Protein AF-A0A530RHB4-F1 (afdb_monomer_lite)

Sequence (89 aa):
QRQAARLDHSVLYVRVPRLFEDLALARLDGRFPRLIDKLTRAQLLILDDFGTHSLTDQQRFHLFEIVEERYRRKSTLITAQLQGDAGLP

pLDDT: mean 87.16, std 16.38, range [40.69, 97.62]

Radius of gyration: 13.99 Å; chains: 1; bounding box: 40×27×32 Å

Structure (mmCIF, N/CA/C/O backbone):
data_AF-A0A530RHB4-F1
#
_entry.id   AF-A0A530RHB4-F1
#
loop_
_atom_site.group_PDB
_atom_site.id
_atom_site.type_symbol
_atom_site.label_atom_id
_atom_site.label_alt_id
_atom_site.label_comp_id
_atom_site.label_asym_id
_atom_site.label_entity_id
_atom_site.label_seq_id
_atom_site.pdbx_PDB_ins_code
_atom_site.Cartn_x
_atom_site.Cartn_y
_atom_site.Cartn_z
_atom_site.occupancy
_atom_site.B_iso_or_equiv
_atom_site.auth_seq_id
_atom_site.auth_comp_id
_atom_site.auth_asym_id
_atom_site.auth_atom_id
_atom_site.pdbx_PDB_model_num
ATOM 1 N N . GLN A 1 1 ? -10.238 -16.283 3.654 1.00 40.69 1 GLN A N 1
ATOM 2 C CA . GLN A 1 1 ? -10.803 -16.571 4.989 1.00 40.69 1 GLN A CA 1
ATOM 3 C C . GLN A 1 1 ? -11.409 -15.270 5.504 1.00 40.69 1 GLN A C 1
ATOM 5 O O . GLN A 1 1 ? -10.683 -14.345 5.837 1.00 40.69 1 GLN A O 1
ATOM 10 N N . ARG A 1 2 ? -12.735 -15.134 5.377 1.00 53.38 2 ARG A N 1
ATOM 11 C CA . ARG A 1 2 ? -13.502 -13.947 5.775 1.00 53.38 2 ARG A CA 1
ATOM 12 C C . ARG A 1 2 ? -13.801 -14.063 7.267 1.00 53.38 2 ARG A C 1
ATOM 14 O O . ARG A 1 2 ? -14.652 -14.865 7.625 1.00 53.38 2 ARG A O 1
ATOM 21 N N . GLN A 1 3 ? -13.147 -13.276 8.113 1.00 48.81 3 GLN A N 1
ATOM 22 C CA . GLN A 1 3 ? -13.625 -13.060 9.480 1.00 48.81 3 GLN A CA 1
ATOM 23 C C . GLN A 1 3 ? -13.128 -11.715 10.016 1.00 48.81 3 GLN A C 1
ATOM 25 O O . GLN A 1 3 ? -12.180 -11.617 10.781 1.00 48.81 3 GLN A O 1
ATOM 30 N N . ALA A 1 4 ? -13.805 -10.660 9.575 1.00 45.62 4 ALA A N 1
ATOM 31 C CA . ALA A 1 4 ? -13.879 -9.391 10.285 1.00 45.62 4 ALA A CA 1
ATOM 32 C C . ALA A 1 4 ? -15.282 -8.823 10.044 1.00 45.62 4 ALA A C 1
ATOM 34 O O . ALA A 1 4 ? -15.481 -7.860 9.316 1.00 45.62 4 ALA A O 1
ATOM 35 N N . ALA A 1 5 ? -16.278 -9.518 10.587 1.00 60.6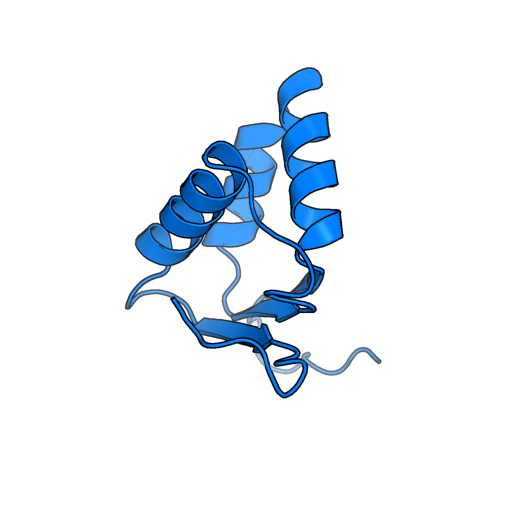2 5 ALA A N 1
ATOM 36 C CA . ALA A 1 5 ? -17.621 -8.994 10.768 1.00 60.62 5 ALA A CA 1
ATOM 37 C C . ALA A 1 5 ? -17.903 -9.083 12.264 1.00 60.62 5 ALA A C 1
ATOM 39 O O . ALA A 1 5 ? -18.005 -10.195 12.782 1.00 60.62 5 ALA A O 1
ATOM 40 N N . ARG A 1 6 ? -17.948 -7.925 12.937 1.00 49.81 6 ARG A N 1
ATOM 41 C CA . ARG A 1 6 ? -18.679 -7.693 14.205 1.00 49.81 6 ARG A CA 1
ATOM 42 C C . ARG A 1 6 ? -18.648 -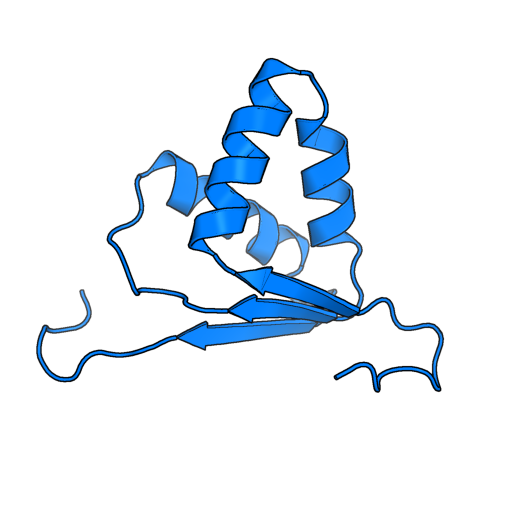6.243 14.706 1.00 49.81 6 ARG A C 1
ATOM 44 O O . ARG A 1 6 ? -19.344 -5.926 15.656 1.00 49.81 6 ARG A O 1
ATOM 51 N N . LEU A 1 7 ? -17.942 -5.356 14.019 1.00 53.84 7 LEU A N 1
ATOM 52 C CA . LEU A 1 7 ? -18.103 -3.903 14.077 1.00 53.84 7 LEU A CA 1
ATOM 53 C C . LEU A 1 7 ? -18.041 -3.449 12.611 1.00 53.84 7 LEU A C 1
ATOM 55 O O . LEU A 1 7 ? -17.260 -4.049 11.877 1.00 53.84 7 LEU A O 1
ATOM 59 N N . ASP A 1 8 ? -18.820 -2.466 12.157 1.00 59.06 8 ASP A N 1
ATOM 60 C CA . ASP A 1 8 ? -18.878 -1.954 10.761 1.00 59.06 8 ASP A CA 1
ATOM 61 C C . ASP A 1 8 ? -17.551 -1.337 10.236 1.00 59.06 8 ASP A C 1
ATOM 63 O O . ASP A 1 8 ? -17.505 -0.410 9.425 1.00 59.06 8 ASP A O 1
ATOM 67 N N . HIS A 1 9 ? -16.412 -1.814 10.721 1.00 69.62 9 HIS A N 1
ATOM 68 C CA . HIS A 1 9 ? -15.096 -1.379 10.325 1.00 69.62 9 HIS A CA 1
ATOM 69 C C . HIS A 1 9 ? -14.724 -2.004 8.983 1.00 69.62 9 HIS A C 1
ATOM 71 O O . HIS A 1 9 ? -14.436 -3.195 8.881 1.00 69.62 9 HIS A O 1
ATOM 77 N N . SER A 1 10 ? -14.714 -1.174 7.939 1.00 89.62 10 SER A N 1
ATOM 78 C CA . SER A 1 10 ? -14.242 -1.567 6.616 1.00 89.62 10 SER A CA 1
ATOM 79 C C . SER A 1 10 ? -12.778 -2.019 6.681 1.00 89.62 10 SER A C 1
ATOM 81 O O . SER A 1 10 ? -11.879 -1.233 6.984 1.00 89.62 10 SER A O 1
ATOM 83 N N . VAL A 1 11 ? -12.544 -3.299 6.387 1.00 93.94 11 VAL A N 1
ATOM 84 C CA . VAL A 1 11 ? -11.204 -3.876 6.228 1.00 93.94 11 VAL A CA 1
ATOM 85 C C . VAL A 1 11 ? -10.932 -4.068 4.742 1.00 93.94 11 VAL A C 1
ATOM 87 O O . VAL A 1 11 ? -11.709 -4.720 4.042 1.00 93.94 11 VAL A O 1
ATOM 90 N N . LEU A 1 12 ? -9.828 -3.510 4.257 1.00 96.50 12 LEU A N 1
ATOM 91 C CA . LEU A 1 12 ? -9.366 -3.668 2.886 1.00 96.50 12 LEU A CA 1
ATOM 92 C C . LEU A 1 12 ? -8.004 -4.354 2.891 1.00 96.50 12 LEU A C 1
ATOM 94 O O . LEU A 1 12 ? -7.043 -3.815 3.423 1.00 96.50 12 LEU A O 1
ATOM 98 N N . TYR A 1 13 ? -7.933 -5.533 2.284 1.00 96.69 13 TYR A N 1
ATOM 99 C CA . TYR A 1 13 ? -6.690 -6.265 2.064 1.00 96.69 13 TYR A CA 1
ATOM 100 C C . TYR A 1 13 ? -6.276 -6.130 0.601 1.00 96.69 13 TYR A C 1
ATOM 102 O O . TYR A 1 13 ? -7.093 -6.376 -0.292 1.00 96.69 13 TYR A O 1
ATOM 110 N N . VAL A 1 14 ? -5.022 -5.750 0.361 1.00 96.25 14 VAL A N 1
ATOM 111 C CA . VAL A 1 14 ? -4.427 -5.657 -0.975 1.00 96.25 14 VAL A CA 1
ATOM 112 C C . VAL A 1 14 ? -2.996 -6.178 -0.946 1.00 96.25 14 VAL A C 1
ATOM 114 O O . VAL A 1 14 ? -2.256 -5.929 0.001 1.00 96.25 14 VAL A O 1
ATOM 117 N N . ARG A 1 15 ? -2.589 -6.862 -2.018 1.00 95.75 15 ARG A N 1
ATOM 118 C CA . ARG A 1 15 ? -1.170 -7.151 -2.255 1.00 95.75 15 ARG A CA 1
ATOM 119 C C . ARG A 1 15 ? -0.546 -5.980 -2.997 1.00 95.75 15 ARG A C 1
ATOM 121 O O . ARG A 1 15 ? -1.103 -5.535 -4.002 1.00 95.75 15 ARG A O 1
ATOM 128 N N . VAL A 1 16 ? 0.592 -5.493 -2.522 1.00 95.38 16 VAL A N 1
ATOM 129 C CA . VAL A 1 16 ? 1.257 -4.279 -3.013 1.00 95.38 16 VAL A CA 1
ATOM 130 C C . VAL A 1 16 ? 1.563 -4.335 -4.520 1.00 95.38 16 VAL A C 1
ATOM 132 O O . VAL A 1 16 ? 1.216 -3.372 -5.205 1.00 95.38 16 VAL A O 1
ATOM 135 N N . PRO A 1 17 ? 2.083 -5.439 -5.099 1.00 93.69 17 PRO A N 1
ATOM 136 C CA . PRO A 1 17 ? 2.291 -5.514 -6.549 1.00 93.69 17 PRO A CA 1
ATOM 137 C C . PRO A 1 17 ? 0.994 -5.312 -7.345 1.00 93.69 17 PRO A C 1
ATOM 139 O O . PRO A 1 17 ? 0.948 -4.523 -8.289 1.00 93.69 17 PRO A O 1
ATOM 142 N N . ARG A 1 18 ? -0.096 -5.954 -6.903 1.00 95.62 18 ARG A N 1
ATOM 143 C CA . ARG A 1 18 ? -1.402 -5.842 -7.561 1.00 95.62 18 A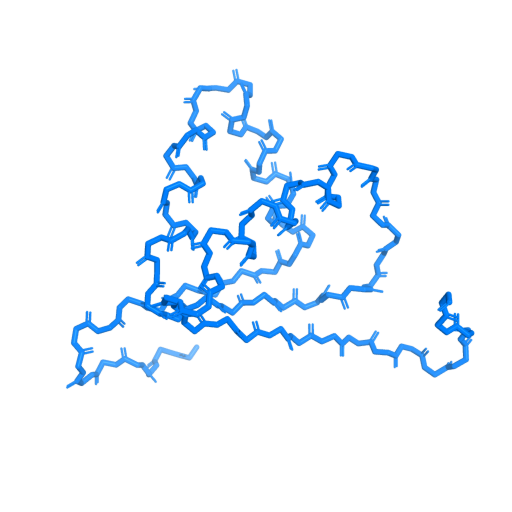RG A CA 1
ATOM 144 C C . ARG A 1 18 ? -2.009 -4.449 -7.410 1.00 95.62 18 ARG A C 1
ATOM 146 O O . ARG A 1 18 ? -2.619 -3.948 -8.348 1.00 95.62 18 ARG A O 1
ATOM 153 N N . LEU A 1 19 ? -1.810 -3.810 -6.258 1.00 96.50 19 LEU A N 1
ATOM 154 C CA . LEU A 1 19 ? -2.235 -2.430 -6.033 1.00 96.50 19 LEU A CA 1
ATOM 155 C C . LEU A 1 19 ? -1.635 -1.488 -7.087 1.00 96.50 19 LEU A C 1
ATOM 157 O O . LEU A 1 19 ? -2.343 -0.622 -7.593 1.00 96.50 19 LEU A O 1
ATOM 161 N N . PHE A 1 20 ? -0.365 -1.656 -7.459 1.00 95.88 20 PHE A N 1
ATOM 162 C CA . PHE A 1 20 ? 0.243 -0.805 -8.483 1.00 95.88 20 PHE A CA 1
ATOM 163 C C . PHE A 1 20 ? -0.301 -1.051 -9.887 1.00 95.88 20 PHE A C 1
ATOM 165 O O . PHE A 1 20 ? -0.499 -0.084 -10.622 1.00 95.88 20 PHE A O 1
ATOM 172 N N . GLU A 1 21 ? -0.582 -2.305 -10.248 1.00 95.94 21 GLU A N 1
ATOM 173 C CA . GLU A 1 21 ? -1.282 -2.625 -11.499 1.00 95.94 21 GLU A CA 1
ATOM 174 C C . GLU A 1 21 ? -2.658 -1.948 -11.534 1.00 95.94 21 GLU A C 1
ATOM 176 O O . GLU A 1 21 ? -3.009 -1.283 -12.510 1.00 95.94 21 GLU A O 1
ATOM 181 N N . ASP A 1 22 ? -3.415 -2.056 -10.439 1.00 97.19 22 ASP A N 1
ATOM 182 C CA . ASP A 1 22 ? -4.744 -1.464 -10.326 1.00 97.19 22 ASP A CA 1
ATOM 183 C C . ASP A 1 22 ? -4.680 0.074 -10.381 1.00 97.19 22 ASP A C 1
ATOM 185 O O . ASP A 1 22 ? -5.513 0.692 -11.043 1.00 97.19 22 ASP A O 1
ATOM 189 N N . LEU A 1 23 ? -3.678 0.706 -9.754 1.00 96.69 23 LEU A N 1
ATOM 190 C CA . LEU A 1 23 ? -3.440 2.154 -9.833 1.00 96.69 23 LEU A CA 1
ATOM 191 C C . LEU A 1 23 ? -3.079 2.601 -11.256 1.00 96.69 23 LEU A C 1
ATOM 193 O O . LEU A 1 23 ? -3.572 3.634 -11.715 1.00 96.69 23 LEU A O 1
ATOM 197 N N . ALA A 1 24 ? -2.253 1.835 -11.971 1.00 95.81 24 ALA A N 1
ATOM 198 C CA . ALA A 1 24 ? -1.894 2.132 -13.355 1.00 95.81 24 ALA A CA 1
ATOM 199 C C . ALA A 1 24 ? -3.119 2.049 -14.278 1.00 95.81 24 ALA A C 1
ATOM 201 O O . ALA A 1 24 ? -3.393 2.992 -15.022 1.00 95.81 24 ALA A O 1
ATOM 202 N N . LEU A 1 25 ? -3.907 0.973 -14.176 1.00 97.31 25 LEU A N 1
ATOM 203 C CA . LEU A 1 25 ? -5.134 0.791 -14.958 1.00 97.31 25 LEU A CA 1
ATOM 204 C C . LEU A 1 25 ? -6.188 1.851 -14.627 1.00 97.31 25 LEU A C 1
ATOM 206 O O . LEU A 1 25 ? -6.772 2.441 -15.533 1.00 97.31 25 LEU A O 1
ATOM 210 N N . ALA A 1 26 ? -6.386 2.148 -13.340 1.00 96.94 26 ALA A N 1
ATOM 211 C CA . ALA A 1 26 ? -7.347 3.149 -12.891 1.00 96.94 26 ALA A CA 1
ATOM 212 C C . ALA A 1 26 ? -7.018 4.559 -13.411 1.00 96.94 26 ALA A C 1
ATOM 214 O O . ALA A 1 26 ? -7.907 5.403 -13.538 1.00 96.94 26 ALA A O 1
ATOM 215 N N . ARG A 1 27 ? -5.744 4.839 -13.714 1.00 95.56 27 ARG A N 1
ATOM 216 C CA . ARG A 1 27 ? -5.337 6.098 -14.348 1.00 95.56 27 ARG A CA 1
ATOM 217 C C . ARG A 1 27 ? -5.810 6.179 -15.799 1.00 95.56 27 ARG A C 1
ATOM 219 O O . ARG A 1 27 ? -6.256 7.240 -16.220 1.00 95.56 27 ARG A O 1
ATOM 226 N N . LEU A 1 28 ? -5.726 5.072 -16.536 1.00 97.06 28 LEU A N 1
ATOM 227 C CA . LEU A 1 28 ? -6.083 5.010 -17.956 1.00 97.06 28 LEU A CA 1
ATOM 228 C C . LEU A 1 28 ? -7.594 5.121 -18.189 1.00 97.06 28 LEU A C 1
ATOM 230 O O . LEU A 1 28 ? -8.013 5.655 -19.209 1.00 97.06 28 LEU A O 1
ATOM 234 N N . ASP A 1 29 ? -8.407 4.646 -17.245 1.00 96.19 29 ASP A N 1
ATOM 235 C CA . ASP A 1 29 ? -9.871 4.614 -17.370 1.00 96.19 29 ASP A CA 1
ATOM 236 C C . ASP A 1 29 ? -10.613 5.571 -16.417 1.00 96.19 29 ASP A C 1
ATOM 238 O O . ASP A 1 29 ? -11.833 5.496 -16.263 1.00 96.19 29 ASP A O 1
ATOM 242 N N . GLY A 1 30 ? -9.882 6.485 -15.768 1.00 95.88 30 GLY A N 1
ATOM 243 C CA . GLY A 1 30 ? -10.446 7.544 -14.925 1.00 95.88 30 GLY A CA 1
ATOM 244 C C . GLY A 1 30 ? -10.957 7.091 -13.551 1.00 95.88 30 GLY A C 1
ATOM 245 O O . GLY A 1 30 ? -11.533 7.894 -12.814 1.00 95.88 30 GLY A O 1
ATOM 246 N N . ARG A 1 31 ? -10.744 5.832 -13.148 1.00 97.25 31 ARG A N 1
ATOM 247 C CA . ARG A 1 31 ? -11.128 5.324 -11.816 1.00 97.25 31 ARG A CA 1
ATOM 248 C C . ARG A 1 31 ? -10.135 5.673 -10.707 1.00 97.25 31 ARG A C 1
ATOM 250 O O . ARG A 1 31 ? -10.418 5.384 -9.544 1.00 97.25 31 ARG A O 1
ATOM 257 N N . PHE A 1 32 ? -9.001 6.293 -11.034 1.00 96.62 32 PHE A N 1
ATOM 258 C CA . PHE A 1 32 ? -7.909 6.560 -10.095 1.00 96.62 32 PHE A CA 1
ATOM 259 C C . PHE A 1 32 ? -8.361 7.262 -8.802 1.00 96.62 32 PHE A C 1
ATOM 261 O O . PHE A 1 32 ? -8.097 6.712 -7.730 1.00 96.62 32 PHE A O 1
ATOM 268 N N . PRO A 1 33 ? -9.132 8.373 -8.841 1.00 96.50 33 PRO A N 1
ATOM 269 C CA . PRO A 1 33 ? -9.578 9.038 -7.613 1.00 96.50 33 PRO A CA 1
ATOM 270 C C . PRO A 1 33 ? -10.433 8.129 -6.724 1.00 96.50 33 PRO A C 1
ATOM 272 O O . PRO A 1 33 ? -10.267 8.110 -5.510 1.00 96.50 33 PRO A O 1
ATOM 275 N N . ARG A 1 34 ? -11.300 7.302 -7.327 1.00 97.06 34 ARG A N 1
ATOM 276 C CA . ARG A 1 34 ? -12.157 6.358 -6.590 1.00 97.06 34 ARG A CA 1
ATOM 277 C C . ARG A 1 34 ? -11.352 5.256 -5.905 1.00 97.06 34 ARG A C 1
ATOM 279 O O . ARG A 1 34 ? -11.741 4.800 -4.832 1.00 97.06 34 ARG A O 1
ATOM 286 N N . LEU A 1 35 ? -10.264 4.801 -6.528 1.00 97.19 35 LEU A N 1
ATOM 287 C CA . LEU A 1 35 ? -9.382 3.796 -5.939 1.00 97.19 35 LEU A CA 1
ATOM 288 C C . LEU A 1 35 ? -8.613 4.373 -4.744 1.00 97.19 35 LEU A C 1
ATOM 290 O O . LEU A 1 35 ? -8.621 3.752 -3.682 1.00 97.19 35 LEU A O 1
ATOM 294 N N . ILE A 1 36 ? -8.037 5.572 -4.884 1.00 97.19 36 ILE A N 1
ATOM 295 C CA . ILE A 1 36 ? -7.381 6.286 -3.776 1.00 97.19 36 ILE A CA 1
ATOM 296 C C . ILE A 1 36 ? -8.357 6.486 -2.617 1.00 97.19 36 ILE A C 1
ATOM 298 O O . ILE A 1 36 ? -8.077 6.063 -1.499 1.00 97.19 36 ILE A O 1
ATOM 302 N N . ASP A 1 37 ? -9.549 7.006 -2.899 1.00 96.31 37 ASP A N 1
ATOM 303 C CA . ASP A 1 37 ? -10.615 7.205 -1.918 1.00 96.31 37 ASP A CA 1
ATOM 304 C C . ASP A 1 37 ? -10.988 5.927 -1.152 1.00 96.31 37 ASP A C 1
ATOM 306 O O . ASP A 1 37 ? -11.257 5.950 0.051 1.00 96.31 37 ASP A O 1
ATOM 310 N N . LYS A 1 38 ? -11.032 4.785 -1.844 1.00 95.94 38 LYS A N 1
ATOM 311 C CA . LYS A 1 38 ? -11.316 3.489 -1.219 1.00 95.94 38 LYS A CA 1
ATOM 312 C C . LYS A 1 38 ? -10.186 3.067 -0.274 1.00 95.94 38 LYS A C 1
ATOM 314 O O . LYS A 1 38 ? -10.464 2.553 0.811 1.00 95.94 38 LYS A O 1
ATOM 319 N N . LEU A 1 39 ? -8.933 3.279 -0.677 1.00 97.12 39 LEU A N 1
ATOM 320 C CA . LEU A 1 39 ? -7.741 2.941 0.105 1.00 97.12 39 LEU A CA 1
ATOM 321 C C . LEU A 1 39 ? -7.604 3.838 1.339 1.00 97.12 39 LEU A C 1
ATOM 323 O O . LEU A 1 39 ? -7.306 3.342 2.423 1.00 97.12 39 LEU A O 1
ATOM 327 N N . THR A 1 40 ? -7.871 5.138 1.222 1.00 96.69 40 THR A N 1
ATOM 328 C CA . THR A 1 40 ? -7.733 6.101 2.327 1.00 96.69 40 THR A CA 1
ATOM 329 C C . THR A 1 40 ? -8.883 6.010 3.332 1.00 96.69 40 THR A C 1
ATOM 331 O O . THR A 1 40 ? -8.655 6.154 4.532 1.00 96.69 40 THR A O 1
ATOM 334 N N . ARG A 1 41 ? -10.108 5.675 2.896 1.00 95.12 41 ARG A N 1
ATOM 335 C CA . ARG A 1 41 ? -11.284 5.590 3.786 1.00 95.12 41 ARG A CA 1
ATOM 336 C C . ARG A 1 41 ? -11.438 4.272 4.550 1.00 95.12 41 ARG A C 1
ATOM 338 O O . ARG A 1 41 ? -12.204 4.236 5.515 1.00 95.12 41 ARG A O 1
ATOM 345 N N . AL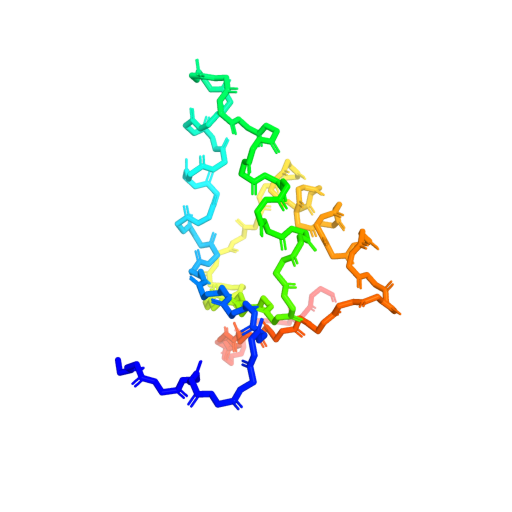A A 1 42 ? -10.734 3.204 4.167 1.00 95.62 42 ALA A N 1
ATOM 346 C CA . ALA A 1 42 ? -10.788 1.928 4.885 1.00 95.62 42 ALA A CA 1
ATOM 347 C C . ALA A 1 42 ? -10.383 2.103 6.362 1.00 95.62 42 ALA A C 1
ATOM 349 O O . ALA A 1 42 ? -9.361 2.730 6.652 1.00 95.62 42 ALA A O 1
ATOM 350 N N . GLN A 1 43 ? -11.148 1.543 7.302 1.00 95.38 43 GLN A N 1
ATOM 351 C CA . GLN A 1 43 ? -10.806 1.608 8.730 1.00 95.38 43 GLN A CA 1
ATOM 352 C C . GLN A 1 43 ? -9.505 0.857 9.019 1.00 95.38 43 GLN A C 1
ATOM 354 O O . GLN A 1 43 ? -8.629 1.385 9.704 1.00 95.38 43 GLN A O 1
ATOM 359 N N . LEU A 1 44 ? -9.346 -0.315 8.403 1.00 96.06 44 LEU A N 1
ATOM 360 C CA . LEU A 1 44 ? -8.097 -1.064 8.372 1.00 96.06 44 LEU A CA 1
ATOM 361 C C . LEU A 1 44 ? -7.692 -1.325 6.919 1.00 96.06 44 LEU A C 1
ATOM 363 O O . LEU A 1 44 ? -8.430 -1.971 6.178 1.00 96.06 44 LEU A O 1
ATOM 367 N N . LEU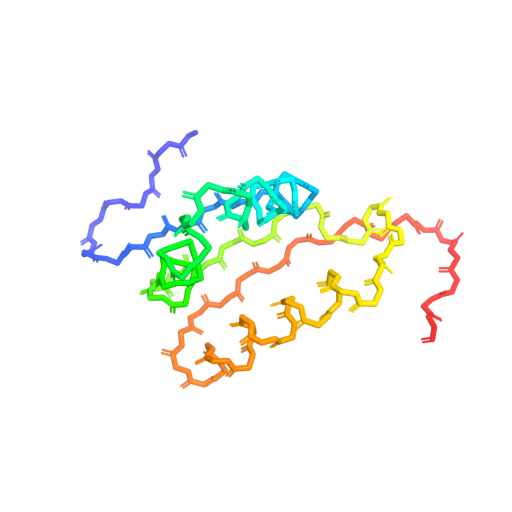 A 1 45 ? -6.518 -0.838 6.524 1.00 97.62 45 LEU A N 1
ATOM 368 C CA . LEU A 1 45 ? -5.875 -1.171 5.252 1.00 97.62 45 LEU A CA 1
ATOM 369 C C . LEU A 1 45 ? -4.723 -2.135 5.530 1.00 97.62 45 LEU A C 1
ATOM 371 O O . LEU A 1 45 ? -3.837 -1.806 6.313 1.00 97.62 45 LEU A O 1
ATOM 375 N N . ILE A 1 46 ? -4.737 -3.304 4.901 1.00 97.38 46 ILE A N 1
ATOM 376 C CA . ILE A 1 46 ? -3.667 -4.298 4.971 1.00 97.38 46 ILE A CA 1
ATOM 377 C C . ILE A 1 46 ? -2.941 -4.287 3.625 1.00 97.38 46 ILE A C 1
ATOM 379 O O . ILE A 1 46 ? -3.551 -4.601 2.601 1.00 97.38 46 ILE A O 1
ATOM 383 N N . LEU A 1 47 ? -1.667 -3.900 3.644 1.00 96.62 47 LEU A N 1
ATOM 384 C CA . LEU A 1 47 ? -0.750 -3.912 2.508 1.00 96.62 47 LEU A CA 1
ATOM 385 C C . LEU A 1 47 ? 0.178 -5.122 2.638 1.00 96.62 47 LEU A C 1
ATOM 387 O O . LEU A 1 47 ? 1.082 -5.117 3.471 1.00 96.62 47 LEU A O 1
ATOM 391 N N . ASP A 1 48 ? -0.060 -6.144 1.826 1.00 95.12 48 ASP A N 1
ATOM 392 C CA . ASP A 1 48 ? 0.705 -7.392 1.851 1.00 95.12 48 ASP A CA 1
ATOM 393 C C . ASP A 1 48 ? 1.751 -7.477 0.740 1.00 95.12 48 ASP A C 1
ATOM 395 O O . ASP A 1 48 ? 1.636 -6.787 -0.274 1.00 95.12 48 ASP A O 1
ATOM 399 N N . ASP A 1 49 ? 2.759 -8.329 0.922 1.00 92.50 49 ASP A N 1
ATOM 400 C CA . ASP A 1 49 ? 3.919 -8.478 0.035 1.00 92.50 49 ASP A CA 1
ATOM 401 C C . ASP A 1 49 ? 4.677 -7.154 -0.200 1.00 92.50 49 ASP A C 1
ATOM 403 O O . ASP A 1 49 ? 5.118 -6.843 -1.309 1.00 92.50 49 ASP A O 1
ATOM 407 N N . PHE A 1 50 ? 4.830 -6.334 0.843 1.00 90.81 50 PHE A N 1
ATOM 408 C CA . PHE A 1 50 ? 5.654 -5.133 0.755 1.00 90.81 50 PHE A CA 1
ATOM 409 C C . PHE A 1 50 ? 7.142 -5.497 0.635 1.00 90.81 50 PHE A C 1
ATOM 411 O O . PHE A 1 50 ? 7.644 -6.363 1.351 1.00 90.81 50 PHE A O 1
ATOM 418 N N . GLY A 1 51 ? 7.864 -4.799 -0.244 1.00 85.50 51 GLY A N 1
ATOM 419 C CA . GLY A 1 51 ? 9.317 -4.949 -0.384 1.00 85.50 51 GLY A CA 1
ATOM 420 C C . GLY A 1 51 ? 9.779 -6.178 -1.172 1.00 85.50 51 GLY A C 1
ATOM 421 O O . GLY A 1 51 ? 10.978 -6.411 -1.249 1.00 85.50 51 GLY A O 1
ATOM 422 N N . THR A 1 52 ? 8.874 -6.936 -1.802 1.00 86.25 52 THR A N 1
ATOM 423 C CA . THR A 1 52 ? 9.253 -8.078 -2.659 1.00 86.25 52 THR A CA 1
ATOM 424 C C . THR A 1 52 ? 9.915 -7.658 -3.976 1.00 86.25 52 THR A C 1
ATOM 426 O O . THR A 1 52 ? 10.603 -8.461 -4.604 1.00 86.25 52 THR A O 1
ATOM 429 N N . HIS A 1 53 ? 9.728 -6.402 -4.394 1.00 83.94 53 HIS A N 1
ATOM 430 C CA . HIS A 1 53 ? 10.344 -5.804 -5.577 1.00 83.94 53 HIS A CA 1
ATOM 431 C C . HIS A 1 53 ? 10.709 -4.340 -5.314 1.00 83.94 53 HIS A C 1
ATOM 433 O O . HIS A 1 53 ? 10.060 -3.658 -4.515 1.00 83.94 53 HIS A O 1
ATOM 439 N N . SER A 1 54 ? 11.710 -3.835 -6.036 1.00 87.88 54 SER A N 1
ATOM 440 C CA . SER A 1 54 ? 12.047 -2.411 -6.033 1.00 87.88 54 SER A CA 1
ATOM 441 C C . SER A 1 54 ? 10.886 -1.575 -6.568 1.00 87.88 54 SER A C 1
ATOM 443 O O . SER A 1 54 ? 10.342 -1.854 -7.635 1.00 87.88 54 SER A O 1
ATOM 445 N N . LEU A 1 55 ? 10.532 -0.525 -5.831 1.00 91.00 55 LEU A N 1
ATOM 446 C CA . LEU A 1 55 ? 9.481 0.412 -6.217 1.00 91.00 55 LEU A CA 1
ATOM 447 C C . LEU A 1 55 ? 10.019 1.465 -7.185 1.00 91.00 55 LEU A C 1
ATOM 449 O O . LEU A 1 55 ? 11.093 2.025 -6.953 1.00 91.00 55 LEU A O 1
ATOM 453 N N . THR A 1 56 ? 9.241 1.798 -8.215 1.00 94.81 56 THR A N 1
ATOM 454 C CA . THR A 1 56 ? 9.490 3.007 -9.014 1.00 94.81 56 THR A CA 1
ATOM 455 C C . THR A 1 56 ? 9.195 4.262 -8.187 1.00 94.81 56 THR A C 1
ATOM 457 O O . THR A 1 56 ? 8.440 4.211 -7.212 1.00 94.81 56 THR A O 1
ATOM 460 N N . ASP A 1 57 ? 9.731 5.420 -8.582 1.00 95.50 57 ASP A N 1
ATOM 461 C CA . ASP A 1 57 ? 9.481 6.674 -7.853 1.00 95.50 57 ASP A CA 1
ATOM 462 C C . ASP A 1 57 ? 7.991 7.028 -7.798 1.00 95.50 57 ASP A C 1
ATOM 464 O O . ASP A 1 57 ? 7.485 7.461 -6.765 1.00 95.50 57 ASP A O 1
ATOM 468 N N . GLN A 1 58 ? 7.257 6.750 -8.876 1.00 94.19 58 GLN A N 1
ATOM 469 C CA . GLN A 1 58 ? 5.811 6.948 -8.919 1.00 94.19 58 GLN A CA 1
ATOM 470 C C . GLN A 1 58 ? 5.072 6.022 -7.941 1.00 94.19 58 GLN A C 1
ATOM 472 O O . GLN A 1 58 ? 4.139 6.452 -7.270 1.00 94.19 58 GLN A O 1
ATOM 477 N N . GLN A 1 59 ? 5.477 4.755 -7.845 1.00 95.12 59 GLN A N 1
ATOM 478 C CA . GLN A 1 59 ? 4.895 3.799 -6.900 1.00 95.12 59 GLN A CA 1
ATOM 479 C C . GLN A 1 59 ? 5.191 4.189 -5.447 1.00 95.12 59 GLN A C 1
ATOM 481 O O . GLN A 1 59 ? 4.301 4.125 -4.597 1.00 95.12 59 GLN A O 1
ATOM 486 N N . ARG A 1 60 ? 6.422 4.640 -5.173 1.00 95.06 60 ARG A N 1
ATOM 487 C CA . ARG A 1 60 ? 6.833 5.156 -3.863 1.00 95.06 60 ARG A CA 1
ATOM 488 C C . ARG A 1 60 ? 6.015 6.389 -3.475 1.00 95.06 60 ARG A C 1
ATOM 490 O O . ARG A 1 60 ? 5.543 6.457 -2.346 1.00 95.06 60 ARG A O 1
ATOM 497 N N . PHE A 1 61 ? 5.804 7.310 -4.415 1.00 95.50 61 PHE A N 1
ATOM 498 C CA . PHE A 1 61 ? 4.979 8.500 -4.213 1.00 95.50 61 PHE A CA 1
ATOM 499 C C . PHE A 1 61 ? 3.522 8.143 -3.888 1.00 95.50 61 PHE A C 1
ATOM 501 O O . PHE A 1 61 ? 3.004 8.588 -2.871 1.00 95.50 61 PHE A O 1
ATOM 508 N N . HIS A 1 62 ? 2.889 7.257 -4.666 1.00 94.50 62 HIS A N 1
ATOM 509 C CA . HIS A 1 62 ? 1.506 6.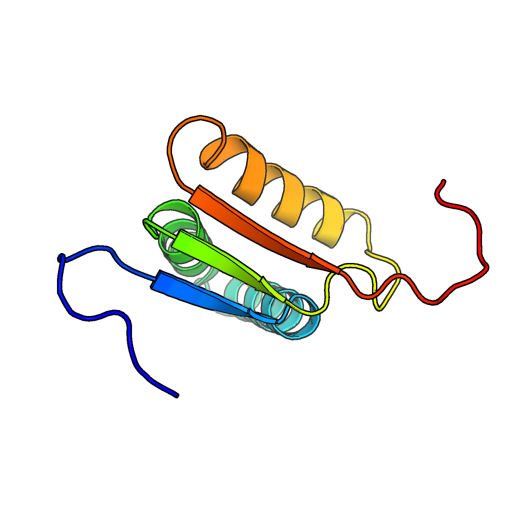827 -4.402 1.00 94.50 62 HIS A CA 1
ATOM 510 C C . HIS A 1 62 ? 1.335 6.179 -3.029 1.00 94.50 62 HIS A C 1
ATOM 512 O O . HIS A 1 62 ? 0.362 6.444 -2.325 1.00 94.50 62 HIS A O 1
ATOM 518 N N . LEU A 1 63 ? 2.272 5.314 -2.634 1.00 94.81 63 LEU A N 1
ATOM 519 C CA . LEU A 1 63 ? 2.249 4.720 -1.299 1.00 94.81 63 LEU A CA 1
ATOM 520 C C . LEU A 1 63 ? 2.411 5.772 -0.206 1.00 94.81 63 LEU A C 1
ATOM 522 O O . LEU A 1 63 ? 1.714 5.692 0.805 1.00 94.81 63 LEU A O 1
ATOM 526 N N . PHE A 1 64 ? 3.314 6.732 -0.405 1.00 95.81 64 PHE A N 1
ATOM 527 C CA . PHE A 1 64 ? 3.516 7.829 0.529 1.00 95.81 64 PHE A CA 1
ATOM 528 C C . PHE A 1 64 ? 2.227 8.637 0.710 1.00 95.81 64 PHE A C 1
ATOM 530 O O . PHE A 1 64 ? 1.784 8.769 1.845 1.00 95.81 64 PHE A O 1
ATOM 537 N N . GLU A 1 65 ? 1.564 9.054 -0.373 1.00 96.12 65 GLU A N 1
ATOM 538 C CA . GLU A 1 65 ? 0.291 9.791 -0.303 1.00 96.12 65 GLU A CA 1
ATOM 539 C C . GLU A 1 65 ? -0.799 8.998 0.438 1.00 96.12 65 GLU A C 1
ATOM 541 O O . GLU A 1 65 ? -1.492 9.531 1.307 1.00 96.12 65 GLU A O 1
ATOM 546 N N . ILE A 1 66 ? -0.938 7.697 0.147 1.00 96.69 66 ILE A N 1
ATOM 547 C CA . ILE A 1 66 ? -1.922 6.835 0.822 1.00 96.69 66 ILE A CA 1
ATOM 548 C C . ILE A 1 66 ? -1.624 6.732 2.323 1.00 96.69 66 ILE A C 1
ATOM 550 O O . ILE A 1 66 ? -2.547 6.761 3.140 1.00 96.69 66 ILE A O 1
ATOM 554 N N . VAL A 1 67 ? -0.356 6.566 2.705 1.00 96.06 67 VAL A N 1
ATOM 555 C CA . VAL A 1 67 ? 0.050 6.427 4.111 1.00 96.06 67 VAL A CA 1
ATOM 556 C C . VAL A 1 67 ? -0.066 7.755 4.852 1.00 96.06 67 VAL A C 1
ATOM 558 O O . VAL A 1 67 ? -0.568 7.763 5.975 1.00 96.06 67 VAL A O 1
ATOM 561 N N . GLU A 1 68 ? 0.346 8.858 4.232 1.00 97.25 68 GLU A N 1
ATOM 562 C CA . GLU A 1 68 ? 0.259 10.210 4.782 1.00 97.25 68 GLU A CA 1
ATOM 563 C C . GLU A 1 68 ? -1.196 10.584 5.084 1.00 97.25 68 GLU A C 1
ATOM 565 O O . GLU A 1 68 ? -1.508 10.965 6.213 1.00 97.25 68 GLU A O 1
ATOM 570 N N . GLU A 1 69 ? -2.116 10.364 4.141 1.00 96.75 69 GLU A N 1
ATOM 571 C CA . GLU A 1 69 ? -3.536 10.681 4.333 1.00 96.75 69 GLU A CA 1
ATOM 572 C C . GLU A 1 69 ? -4.161 9.885 5.494 1.00 96.75 69 GLU A C 1
ATOM 574 O O . GLU A 1 69 ? -5.031 10.374 6.227 1.00 96.75 69 GLU A O 1
ATOM 579 N N . ARG A 1 70 ? -3.681 8.652 5.702 1.00 96.94 70 ARG A N 1
ATOM 580 C CA . ARG A 1 70 ? -4.135 7.745 6.768 1.00 96.94 70 ARG A CA 1
ATOM 581 C C . ARG A 1 70 ? -3.437 7.985 8.108 1.00 96.94 70 ARG A C 1
ATOM 583 O O . ARG A 1 70 ? -3.950 7.527 9.137 1.00 96.94 70 ARG A O 1
ATOM 590 N N . TYR A 1 71 ? -2.298 8.676 8.127 1.00 95.81 71 TYR A N 1
ATOM 591 C CA . TYR A 1 71 ? -1.454 8.842 9.307 1.00 95.81 71 TYR A CA 1
ATOM 592 C C . TYR A 1 71 ? -2.236 9.474 10.468 1.00 95.81 71 TYR A C 1
ATOM 594 O O . TYR A 1 71 ? -2.921 10.481 10.310 1.00 95.81 71 TYR A O 1
ATOM 602 N N . ARG A 1 72 ? -2.172 8.847 11.654 1.00 91.50 72 ARG A N 1
ATOM 603 C CA . ARG A 1 72 ? -2.930 9.221 12.872 1.00 91.50 72 ARG A CA 1
ATOM 604 C C . ARG A 1 72 ? -4.464 9.270 12.725 1.00 91.50 72 ARG A C 1
ATOM 606 O O . ARG A 1 72 ? -5.133 9.710 13.657 1.00 91.50 72 ARG A O 1
ATOM 613 N N . ARG A 1 73 ? -5.038 8.803 11.609 1.00 94.19 73 ARG A N 1
ATOM 614 C CA . ARG A 1 73 ? -6.493 8.809 11.353 1.00 94.19 73 ARG A CA 1
ATOM 615 C C . ARG A 1 73 ? -7.089 7.416 11.185 1.00 94.19 73 ARG A C 1
ATOM 617 O O . ARG A 1 73 ? -8.209 7.181 11.637 1.00 94.19 73 ARG A O 1
ATOM 624 N N . LYS A 1 74 ? -6.378 6.512 10.506 1.00 96.12 74 LYS A N 1
ATOM 625 C CA . LYS A 1 74 ? -6.828 5.151 10.173 1.00 96.12 74 LYS A CA 1
ATOM 626 C C . LYS A 1 74 ? -5.710 4.142 10.412 1.00 96.12 74 LYS A C 1
ATOM 628 O O . LYS A 1 74 ? -4.533 4.489 10.371 1.00 96.12 74 LYS A O 1
ATOM 633 N N . SER A 1 75 ? -6.068 2.882 10.642 1.00 96.38 75 SER A N 1
ATOM 634 C CA . SER A 1 75 ? -5.089 1.822 10.897 1.00 96.38 75 SER A CA 1
ATOM 635 C C . SER A 1 75 ? -4.546 1.255 9.589 1.00 96.38 75 SER A C 1
ATOM 637 O O . SER A 1 75 ? -5.315 0.876 8.705 1.00 96.38 75 SER A O 1
ATOM 639 N N . THR A 1 76 ? -3.227 1.153 9.462 1.00 97.12 76 THR A N 1
ATOM 640 C CA . THR A 1 76 ? -2.568 0.510 8.318 1.00 97.12 76 THR A CA 1
ATOM 641 C C . THR A 1 76 ? -1.675 -0.608 8.840 1.00 97.12 76 THR A C 1
ATOM 643 O O . THR A 1 76 ? -0.827 -0.361 9.693 1.00 97.12 76 THR A O 1
ATOM 646 N N . LEU A 1 77 ? -1.878 -1.828 8.349 1.00 96.94 77 LEU A N 1
ATOM 647 C CA . LEU A 1 77 ? -1.003 -2.971 8.589 1.00 96.94 77 LEU A CA 1
ATOM 648 C C . LEU A 1 77 ? -0.192 -3.217 7.320 1.00 96.94 77 LEU A C 1
ATOM 650 O O . LEU A 1 77 ? -0.762 -3.267 6.234 1.00 96.94 77 LEU A O 1
ATOM 654 N N . ILE A 1 78 ? 1.119 -3.376 7.459 1.00 95.31 78 ILE A N 1
ATOM 655 C CA . ILE A 1 78 ? 2.011 -3.699 6.347 1.00 95.31 78 ILE A CA 1
ATOM 656 C C . ILE A 1 78 ? 2.708 -5.007 6.690 1.00 95.31 78 ILE A C 1
ATOM 658 O O . ILE A 1 78 ? 3.308 -5.122 7.758 1.00 95.31 78 ILE A O 1
ATOM 662 N N . THR A 1 79 ? 2.629 -5.984 5.797 1.00 93.75 79 THR A N 1
ATOM 663 C CA . THR A 1 79 ? 3.421 -7.210 5.869 1.00 93.75 79 THR A CA 1
ATOM 664 C C . THR A 1 79 ? 4.507 -7.132 4.809 1.00 93.75 79 THR A C 1
ATOM 666 O O . THR A 1 79 ? 4.242 -6.920 3.626 1.00 93.75 79 THR A O 1
ATOM 669 N N . ALA A 1 80 ? 5.751 -7.246 5.260 1.00 89.44 80 ALA A N 1
ATOM 670 C CA . ALA A 1 80 ? 6.924 -7.216 4.407 1.00 89.44 80 ALA A CA 1
ATOM 671 C C . ALA A 1 80 ? 7.651 -8.551 4.508 1.00 89.44 80 ALA A C 1
ATOM 673 O O . ALA A 1 80 ? 7.822 -9.093 5.602 1.00 89.44 80 ALA A O 1
ATOM 674 N N . GLN A 1 81 ? 8.096 -9.066 3.368 1.00 78.94 81 GLN A N 1
ATOM 675 C CA . GLN A 1 81 ? 9.023 -10.185 3.341 1.00 78.94 81 GLN A CA 1
ATOM 676 C C . GLN A 1 81 ? 10.428 -9.608 3.233 1.00 78.94 81 GLN A C 1
ATOM 678 O O . GLN A 1 81 ? 10.886 -9.258 2.149 1.00 78.94 81 GLN A O 1
ATOM 683 N N . LEU A 1 82 ? 11.107 -9.489 4.372 1.00 67.38 82 LEU A N 1
ATOM 684 C CA . LEU A 1 82 ? 12.546 -9.273 4.367 1.00 67.38 82 LEU A CA 1
ATOM 685 C C . LEU A 1 82 ? 13.182 -10.591 3.930 1.00 67.38 82 LEU A C 1
ATOM 687 O O . LEU A 1 82 ? 13.279 -11.531 4.719 1.00 67.38 82 LEU A O 1
ATOM 691 N N . GLN A 1 83 ? 13.566 -10.682 2.657 1.00 59.81 83 GLN A N 1
ATOM 692 C CA . GLN A 1 83 ? 14.535 -11.695 2.263 1.00 59.81 83 GLN A CA 1
ATOM 693 C C . GLN A 1 83 ? 15.818 -11.361 3.027 1.00 59.81 83 GLN A C 1
ATOM 695 O O . GLN A 1 83 ? 16.362 -10.268 2.875 1.00 59.81 83 GLN A O 1
ATOM 700 N N . GLY A 1 84 ? 16.211 -12.248 3.945 1.00 59.09 84 GLY A N 1
ATOM 701 C CA . GLY A 1 84 ? 17.454 -12.099 4.691 1.00 59.09 84 GLY A CA 1
ATOM 702 C C . GLY A 1 84 ? 18.606 -11.890 3.711 1.00 59.09 84 GLY A C 1
ATOM 703 O O . GLY A 1 84 ? 18.708 -12.622 2.731 1.00 59.09 84 GLY A O 1
ATOM 704 N N . ASP A 1 85 ? 19.419 -10.875 3.986 1.00 63.03 85 ASP A N 1
ATOM 705 C CA . ASP A 1 85 ? 20.576 -10.427 3.207 1.00 63.03 85 ASP A CA 1
ATOM 706 C C . ASP A 1 85 ? 20.300 -9.744 1.859 1.00 63.03 85 ASP A C 1
ATOM 708 O O . ASP A 1 85 ? 20.652 -10.217 0.783 1.00 63.03 85 ASP A O 1
ATOM 712 N N . ALA A 1 86 ? 19.829 -8.506 1.942 1.00 47.75 86 ALA A N 1
ATOM 713 C CA . ALA A 1 86 ? 20.559 -7.378 1.367 1.00 47.75 86 ALA A CA 1
ATOM 714 C C . ALA A 1 86 ? 20.162 -6.149 2.178 1.00 47.75 86 ALA A C 1
ATOM 716 O O . ALA A 1 86 ? 18.971 -5.920 2.382 1.00 47.75 86 ALA A O 1
ATOM 717 N N . GLY A 1 87 ? 21.154 -5.431 2.709 1.00 47.62 87 GLY A N 1
ATOM 718 C CA . GLY A 1 87 ? 20.965 -4.303 3.614 1.00 47.62 87 GLY A CA 1
ATOM 719 C C . GLY A 1 87 ? 19.761 -3.442 3.243 1.00 47.62 87 GLY A C 1
ATOM 720 O O . GLY A 1 87 ? 19.582 -3.062 2.085 1.00 47.62 87 GLY A O 1
ATOM 721 N N . LEU A 1 88 ? 18.947 -3.142 4.257 1.00 49.31 88 LEU A N 1
ATOM 722 C CA . LEU A 1 88 ? 18.084 -1.967 4.223 1.00 49.31 88 LEU A CA 1
ATOM 723 C C . LEU A 1 88 ? 18.896 -0.799 3.628 1.00 49.31 88 LEU A C 1
ATOM 725 O O . LEU A 1 88 ? 20.085 -0.699 3.955 1.00 49.31 88 LEU A O 1
ATOM 729 N N . PRO A 1 89 ? 18.312 0.047 2.761 1.00 55.97 89 PRO A N 1
ATOM 730 C CA . PRO A 1 89 ? 18.964 1.310 2.447 1.00 55.97 89 PRO A CA 1
ATOM 731 C C . PRO A 1 89 ? 19.288 2.087 3.730 1.00 55.97 89 PRO A C 1
ATOM 733 O O . PRO A 1 89 ? 18.501 1.982 4.704 1.00 55.97 89 PRO A O 1
#

Foldseek 3Di:
DDDDPDDPQAEAEDELVVLVVVCVVCVVVVNNVVSLVSLQPGQEYEYEAPPVDDDDPVSVVSVCVSCVSNPPPHHYHYYYDPPPDDDDD

Secondary structure (DSSP, 8-state):
-----SS---EEEEEHHHHHHHHHHHHHTT-HHHHHHHHHH-SEEEEEEETSSPPPHHHHHHHHHHHHHHTTTSEEEEEE---SSS---